Protein AF-A0A081KAJ0-F1 (afdb_monomer_lite)

Organism: NCBI:txid305900

pLDDT: mean 75.21, std 16.95, range [44.25, 97.5]

Secondary structure (DSSP, 8-state):
--HHHHHHHHHHHHHHHHHHHHHHHHHHHHHHHHHHHHHHHH------TT-----------PPPPHHHHHHHHHHHHHHHHHHHHHHHHHHTT-

Radius of gyration: 27.89 Å; chains: 1; bounding box: 62×18×81 Å

Structure (mmCIF, N/CA/C/O backbone):
data_AF-A0A081KAJ0-F1
#
_entry.id   AF-A0A081KAJ0-F1
#
loop_
_atom_site.group_PDB
_atom_site.id
_atom_site.type_symbol
_atom_site.label_atom_id
_atom_site.label_alt_id
_atom_site.label_comp_id
_atom_site.label_asym_id
_atom_site.label_entity_id
_atom_site.label_seq_id
_atom_site.pdbx_PDB_ins_code
_atom_site.Cartn_x
_atom_site.Cartn_y
_atom_site.Cartn_z
_atom_site.occupancy
_atom_site.B_iso_or_equiv
_atom_site.auth_seq_id
_atom_site.auth_comp_id
_atom_site.auth_asym_id
_atom_site.auth_atom_id
_atom_site.pdbx_PDB_model_num
ATOM 1 N N . MET A 1 1 ? 20.661 -2.026 -34.894 1.00 56.34 1 MET A N 1
ATOM 2 C CA . MET A 1 1 ? 19.586 -2.055 -33.883 1.00 56.34 1 MET A CA 1
ATOM 3 C C . MET A 1 1 ? 18.378 -1.410 -34.517 1.00 56.34 1 MET A C 1
ATOM 5 O O . MET A 1 1 ? 18.482 -0.270 -34.962 1.00 56.34 1 MET A O 1
ATOM 9 N N . THR A 1 2 ? 17.309 -2.172 -34.712 1.00 80.31 2 THR A N 1
ATOM 10 C CA . THR A 1 2 ? 16.085 -1.636 -35.314 1.00 80.31 2 THR A CA 1
ATOM 11 C C . THR A 1 2 ? 15.346 -0.804 -34.257 1.00 80.31 2 THR A C 1
ATOM 13 O O . THR A 1 2 ? 15.485 -1.083 -33.068 1.00 80.31 2 THR A O 1
ATOM 16 N N . PRO A 1 3 ? 14.589 0.244 -34.624 1.00 75.38 3 PRO A N 1
ATOM 17 C CA . PRO A 1 3 ? 13.877 1.086 -33.651 1.00 75.38 3 PRO A CA 1
ATOM 18 C C . PRO A 1 3 ? 12.921 0.285 -32.748 1.00 75.38 3 PRO A C 1
ATOM 20 O O . PRO A 1 3 ? 12.676 0.662 -31.604 1.00 75.38 3 PRO A O 1
ATOM 23 N N . SER A 1 4 ? 12.431 -0.850 -33.244 1.00 79.94 4 SER A N 1
ATOM 24 C CA . SER A 1 4 ? 11.629 -1.822 -32.504 1.00 79.94 4 SER A CA 1
ATOM 25 C C . SER A 1 4 ? 12.372 -2.422 -31.302 1.00 79.94 4 SER A C 1
ATOM 27 O O . SER A 1 4 ? 11.760 -2.616 -30.253 1.00 79.94 4 SER A O 1
ATOM 29 N N . ASP A 1 5 ? 13.685 -2.647 -31.419 1.00 83.50 5 ASP A N 1
ATOM 30 C CA . ASP A 1 5 ? 14.512 -3.221 -30.349 1.00 83.50 5 ASP A CA 1
ATOM 31 C C . ASP A 1 5 ? 14.640 -2.249 -29.164 1.00 83.50 5 ASP A C 1
ATOM 33 O O . ASP A 1 5 ? 14.501 -2.657 -28.014 1.00 83.50 5 ASP A O 1
ATOM 37 N N . LEU A 1 6 ? 14.805 -0.947 -29.435 1.00 88.69 6 LEU A N 1
ATOM 38 C CA . LEU A 1 6 ? 14.927 0.087 -28.396 1.00 88.69 6 LEU A CA 1
ATOM 39 C C . LEU A 1 6 ? 13.616 0.321 -27.638 1.00 88.69 6 LEU A C 1
ATOM 41 O O . LEU A 1 6 ? 13.631 0.511 -26.422 1.00 88.69 6 LEU A O 1
ATOM 45 N N . ILE A 1 7 ? 12.475 0.292 -28.338 1.00 89.50 7 ILE A N 1
ATOM 46 C CA . ILE A 1 7 ? 11.157 0.348 -27.689 1.00 89.50 7 ILE A CA 1
ATOM 47 C C . ILE A 1 7 ? 10.959 -0.882 -26.790 1.00 89.50 7 ILE A C 1
ATOM 49 O O . ILE A 1 7 ? 10.469 -0.750 -25.668 1.00 89.50 7 ILE A O 1
ATOM 53 N N . SER A 1 8 ? 11.365 -2.067 -27.255 1.00 86.25 8 SER A N 1
ATOM 54 C CA . SER A 1 8 ? 11.254 -3.312 -26.491 1.00 86.25 8 SER A CA 1
ATOM 55 C C . SER A 1 8 ? 12.127 -3.289 -25.229 1.00 86.25 8 SER A C 1
ATOM 57 O O . SER A 1 8 ? 11.645 -3.604 -24.135 1.00 86.25 8 SER A O 1
ATOM 59 N N . GLU A 1 9 ? 13.378 -2.840 -25.343 1.00 85.56 9 GLU A N 1
ATOM 60 C CA . GLU A 1 9 ? 14.288 -2.669 -24.203 1.00 85.56 9 GLU A CA 1
ATOM 61 C C . GLU A 1 9 ? 13.777 -1.629 -23.203 1.00 85.56 9 GLU A C 1
ATOM 63 O O . GLU A 1 9 ? 13.705 -1.911 -22.004 1.00 85.56 9 GLU A O 1
ATOM 68 N N . GLY A 1 10 ? 13.353 -0.456 -23.684 1.00 88.38 10 GLY A N 1
ATOM 69 C CA . GLY A 1 10 ? 12.799 0.598 -22.835 1.00 88.38 10 GLY A CA 1
ATOM 70 C C . GLY A 1 10 ? 11.533 0.154 -22.100 1.00 88.38 10 GLY A C 1
ATOM 71 O O . GLY A 1 10 ? 11.383 0.434 -20.910 1.00 88.38 10 GLY A O 1
ATOM 72 N N . SER A 1 11 ? 10.653 -0.601 -22.766 1.00 89.38 11 SER A N 1
ATOM 73 C CA . SER A 1 11 ? 9.437 -1.140 -22.145 1.00 89.38 11 SER A CA 1
ATOM 74 C C . SER A 1 11 ? 9.745 -2.141 -21.029 1.00 89.38 11 SER A C 1
ATOM 76 O O . SER A 1 11 ? 9.140 -2.073 -19.958 1.00 89.38 11 SER A O 1
ATOM 78 N N . SER A 1 12 ? 10.741 -3.007 -21.238 1.00 88.31 12 SER A N 1
ATOM 79 C CA . SER A 1 12 ? 11.198 -3.962 -20.228 1.00 88.31 12 SER A CA 1
ATOM 80 C C . SER A 1 12 ? 11.780 -3.222 -19.025 1.00 88.31 12 SER A C 1
ATOM 82 O O . SER A 1 12 ? 11.388 -3.490 -17.891 1.00 88.31 12 SER A O 1
ATOM 84 N N . LEU A 1 13 ? 12.640 -2.226 -19.261 1.00 91.88 13 LEU A N 1
ATOM 85 C CA . LEU A 1 13 ? 13.227 -1.402 -18.201 1.00 91.88 13 LEU A CA 1
ATOM 86 C C . LEU A 1 13 ? 12.159 -0.671 -17.375 1.00 91.88 13 LEU A C 1
ATOM 88 O O . LEU A 1 13 ? 12.236 -0.643 -16.146 1.00 91.88 13 LEU A O 1
ATOM 92 N N . MET A 1 14 ? 11.148 -0.104 -18.039 1.00 92.06 14 MET A N 1
ATOM 93 C CA . MET A 1 14 ? 10.075 0.633 -17.376 1.00 92.06 14 MET A CA 1
ATOM 94 C C . MET A 1 14 ? 9.171 -0.297 -16.559 1.00 92.06 14 MET A C 1
ATOM 96 O O . MET A 1 14 ? 8.824 0.033 -15.424 1.00 92.06 14 MET A O 1
ATOM 100 N N . LEU A 1 15 ? 8.846 -1.480 -17.092 1.00 93.50 15 LEU A N 1
ATOM 101 C CA . LEU A 1 15 ? 8.061 -2.493 -16.387 1.00 93.50 15 LEU A CA 1
ATOM 102 C C . LEU A 1 15 ? 8.801 -3.022 -15.153 1.00 93.50 15 LEU A C 1
ATOM 104 O O . LEU A 1 15 ? 8.203 -3.128 -14.083 1.00 93.50 15 LEU A O 1
ATOM 108 N N . PHE A 1 16 ? 10.103 -3.296 -15.268 1.00 92.88 16 PHE A N 1
ATOM 109 C CA . PHE A 1 16 ? 10.920 -3.718 -14.130 1.00 92.88 16 PHE A CA 1
ATOM 110 C C . PHE A 1 16 ? 11.059 -2.610 -13.081 1.00 92.88 16 PHE A C 1
ATOM 112 O O . PHE A 1 16 ? 10.860 -2.874 -11.895 1.00 92.88 16 PHE A O 1
ATOM 119 N N . GLY A 1 17 ? 11.343 -1.371 -13.492 1.00 91.31 17 GLY A N 1
ATOM 120 C CA . GLY A 1 17 ? 11.485 -0.241 -12.572 1.00 91.31 17 GLY A CA 1
ATOM 121 C C . GLY A 1 17 ? 10.184 0.082 -11.834 1.00 91.31 17 GLY A C 1
ATOM 122 O O . GLY A 1 17 ? 10.164 0.164 -10.606 1.00 91.31 17 GLY A O 1
ATOM 123 N N . MET A 1 18 ? 9.074 0.197 -12.566 1.00 94.12 18 MET A N 1
ATOM 124 C CA . MET A 1 18 ? 7.759 0.485 -11.988 1.00 94.12 18 MET A CA 1
ATOM 125 C C . MET A 1 18 ? 7.230 -0.693 -11.158 1.00 94.12 18 MET A C 1
ATOM 127 O O . MET A 1 18 ? 6.677 -0.488 -10.076 1.00 94.12 18 MET A O 1
ATOM 131 N N . GLY A 1 19 ? 7.448 -1.927 -11.620 1.00 94.50 19 GLY A N 1
ATOM 132 C CA . GLY A 1 19 ? 7.043 -3.146 -10.922 1.00 94.50 19 GLY A CA 1
ATOM 133 C C . GLY A 1 19 ? 7.806 -3.367 -9.619 1.00 94.50 19 GLY A C 1
ATOM 134 O O . GLY A 1 19 ? 7.194 -3.693 -8.602 1.00 94.50 19 GLY A O 1
ATOM 135 N N . PHE A 1 20 ? 9.121 -3.129 -9.605 1.00 95.31 20 PHE A N 1
ATOM 136 C CA . PHE A 1 20 ? 9.924 -3.257 -8.390 1.00 95.31 20 PHE A CA 1
ATOM 137 C C . PHE A 1 20 ? 9.516 -2.231 -7.331 1.00 95.31 20 PHE A C 1
ATOM 139 O O . PHE A 1 20 ? 9.339 -2.592 -6.170 1.00 95.31 20 PHE A O 1
ATOM 146 N N . VAL A 1 21 ? 9.286 -0.974 -7.728 1.00 94.88 21 VAL A N 1
ATOM 147 C CA . VAL A 1 21 ? 8.789 0.061 -6.808 1.00 94.88 21 VAL A CA 1
ATOM 148 C C . VAL A 1 21 ? 7.408 -0.313 -6.266 1.00 94.88 21 VAL A C 1
ATOM 150 O O . VAL A 1 21 ? 7.190 -0.234 -5.058 1.00 94.88 21 VAL A O 1
ATOM 153 N N . PHE A 1 22 ? 6.490 -0.778 -7.118 1.00 96.19 22 PHE A N 1
ATOM 154 C CA . PHE A 1 22 ? 5.166 -1.229 -6.683 1.00 96.19 22 PHE A CA 1
ATOM 155 C C . PHE A 1 22 ? 5.246 -2.385 -5.678 1.00 96.19 22 PHE A C 1
ATOM 157 O O . PHE A 1 22 ? 4.581 -2.360 -4.638 1.00 96.19 22 PHE A O 1
ATOM 164 N N . LEU A 1 23 ? 6.085 -3.382 -5.960 1.00 96.75 23 LEU A N 1
ATOM 165 C CA . LEU A 1 23 ? 6.287 -4.529 -5.081 1.00 96.75 23 LEU A CA 1
ATOM 166 C C . LEU A 1 23 ? 6.913 -4.102 -3.749 1.00 96.75 23 LEU A C 1
ATOM 168 O O . LEU A 1 23 ? 6.460 -4.532 -2.690 1.00 96.75 23 LEU A O 1
ATOM 172 N N . PHE A 1 24 ? 7.899 -3.207 -3.793 1.00 97.38 24 PHE A N 1
ATOM 173 C CA . PHE A 1 24 ? 8.559 -2.660 -2.613 1.00 97.38 24 PHE A CA 1
ATOM 174 C C . PHE A 1 24 ? 7.593 -1.871 -1.724 1.00 97.38 24 PHE A C 1
ATOM 176 O O . PHE A 1 24 ? 7.538 -2.104 -0.517 1.00 97.38 24 PHE A O 1
ATOM 183 N N . LEU A 1 25 ? 6.779 -0.987 -2.309 1.00 96.62 25 LEU A N 1
ATOM 184 C CA . LEU A 1 25 ? 5.757 -0.244 -1.571 1.00 96.62 25 LEU A CA 1
ATOM 185 C C . LEU A 1 25 ? 4.693 -1.175 -0.990 1.00 96.62 25 LEU A C 1
ATOM 187 O O . LEU A 1 25 ? 4.316 -1.020 0.168 1.00 96.62 25 LEU A O 1
ATOM 191 N N . THR A 1 26 ? 4.243 -2.168 -1.756 1.00 97.00 26 THR A N 1
ATOM 192 C CA . THR A 1 26 ? 3.280 -3.170 -1.276 1.00 97.00 26 THR A CA 1
ATOM 193 C C . THR A 1 26 ? 3.843 -3.937 -0.081 1.00 97.00 26 THR A C 1
ATOM 195 O O . THR A 1 26 ? 3.153 -4.104 0.924 1.00 97.00 26 THR A O 1
ATOM 198 N N . LEU A 1 27 ? 5.113 -4.348 -0.146 1.00 97.50 27 LEU A N 1
ATOM 199 C CA . LEU A 1 27 ? 5.801 -5.028 0.949 1.00 97.50 27 LEU A CA 1
ATOM 200 C C . LEU A 1 27 ? 5.939 -4.115 2.175 1.00 97.50 27 LEU A C 1
ATOM 202 O O . LEU A 1 27 ? 5.607 -4.537 3.282 1.00 97.50 27 LEU A O 1
ATOM 206 N N . LEU A 1 28 ? 6.348 -2.856 1.994 1.00 96.38 28 LEU A N 1
ATOM 207 C CA . LEU A 1 28 ? 6.407 -1.858 3.069 1.00 96.38 28 LEU A CA 1
ATOM 208 C C . LEU A 1 28 ? 5.048 -1.658 3.745 1.00 96.38 28 LEU A C 1
ATOM 210 O O . LEU A 1 28 ? 4.957 -1.647 4.975 1.00 96.38 28 LEU A O 1
ATOM 214 N N . VAL A 1 29 ? 3.983 -1.526 2.956 1.00 94.62 29 VAL A N 1
ATOM 215 C CA . VAL A 1 29 ? 2.614 -1.390 3.465 1.00 94.62 29 VAL A CA 1
ATOM 216 C C . VAL A 1 29 ? 2.198 -2.645 4.225 1.00 94.62 29 VAL A C 1
ATOM 218 O O . VAL A 1 29 ? 1.606 -2.526 5.295 1.00 94.62 29 VAL A O 1
ATOM 221 N N . LEU A 1 30 ? 2.539 -3.836 3.730 1.00 95.62 30 LEU A N 1
ATOM 222 C CA . LEU A 1 30 ? 2.212 -5.101 4.381 1.00 95.62 30 LEU A CA 1
ATOM 223 C C . LEU A 1 30 ? 2.929 -5.247 5.728 1.00 95.62 30 LEU A C 1
ATOM 225 O O . LEU A 1 30 ? 2.284 -5.571 6.722 1.00 95.62 30 LEU A O 1
ATOM 229 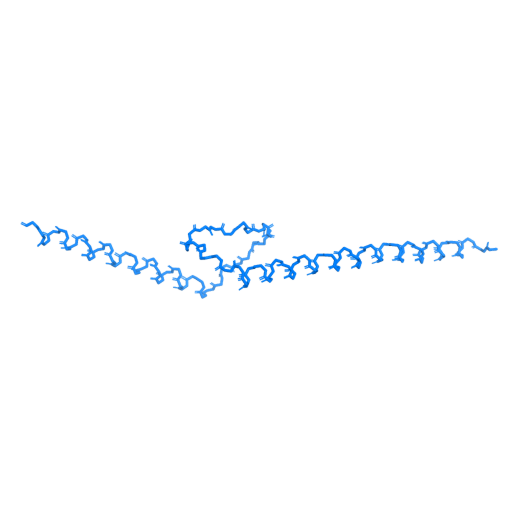N N . VAL A 1 31 ? 4.224 -4.929 5.794 1.00 95.94 31 VAL A N 1
ATOM 230 C CA . VAL A 1 31 ? 5.000 -4.918 7.047 1.00 95.94 31 VAL A CA 1
ATOM 231 C C . VAL A 1 31 ? 4.429 -3.901 8.034 1.00 95.94 31 VAL A C 1
ATOM 233 O O . VAL A 1 31 ? 4.216 -4.222 9.202 1.00 95.94 31 VAL A O 1
ATOM 236 N N . THR A 1 32 ? 4.120 -2.691 7.570 1.00 92.62 32 THR A N 1
ATOM 237 C CA . THR A 1 32 ? 3.552 -1.633 8.421 1.00 92.62 32 THR A CA 1
ATOM 238 C C . THR A 1 32 ? 2.141 -1.996 8.897 1.00 92.62 32 THR A C 1
ATOM 240 O O . THR A 1 32 ? 1.778 -1.735 10.042 1.00 92.62 32 THR A O 1
ATOM 243 N N . SER A 1 33 ? 1.339 -2.649 8.054 1.00 88.94 33 SER A N 1
ATOM 244 C CA . SER A 1 33 ? 0.018 -3.169 8.419 1.00 88.94 33 SER A CA 1
ATOM 245 C C . SER A 1 33 ? 0.124 -4.315 9.423 1.00 88.94 33 SER A C 1
ATOM 247 O O . SER A 1 33 ? -0.668 -4.380 10.363 1.00 88.94 33 SER A O 1
ATOM 249 N N . LEU A 1 34 ? 1.130 -5.178 9.277 1.00 91.06 34 LEU A N 1
ATOM 250 C CA . LEU A 1 34 ? 1.400 -6.246 10.227 1.00 91.06 34 LEU A CA 1
ATOM 251 C C . LEU A 1 34 ? 1.816 -5.672 11.582 1.00 91.06 34 LEU A C 1
ATOM 253 O O . LEU A 1 34 ? 1.249 -6.073 12.592 1.00 91.06 34 LEU A O 1
ATOM 257 N N . MET A 1 35 ? 2.701 -4.670 11.597 1.00 84.00 35 MET A N 1
ATOM 258 C CA . MET A 1 35 ? 3.004 -3.889 12.799 1.00 84.00 35 MET A CA 1
ATOM 259 C C . MET A 1 35 ? 1.731 -3.296 13.404 1.00 84.00 35 MET A C 1
ATOM 261 O O . MET A 1 35 ? 1.494 -3.473 14.591 1.00 84.00 35 MET A O 1
ATOM 265 N N . SER A 1 36 ? 0.854 -2.689 12.600 1.00 83.50 36 SER A N 1
ATOM 266 C CA . SER A 1 36 ? -0.421 -2.147 13.085 1.00 83.50 36 SER A CA 1
ATOM 267 C C . SER A 1 36 ? -1.325 -3.216 13.713 1.00 83.50 36 SER A C 1
ATOM 269 O O . SER A 1 36 ? -1.911 -2.957 14.759 1.00 83.50 36 SER A O 1
ATOM 271 N N . LYS A 1 37 ? -1.433 -4.415 13.119 1.00 81.19 37 LYS A N 1
ATOM 272 C CA . LYS A 1 37 ? -2.223 -5.530 13.678 1.00 81.19 37 LYS A CA 1
ATOM 273 C C . LYS A 1 37 ? -1.588 -6.122 14.931 1.00 81.19 37 LYS A C 1
ATOM 275 O O . LYS A 1 37 ? -2.309 -6.543 15.825 1.00 81.19 37 LYS A O 1
ATOM 280 N N . ILE A 1 38 ? -0.261 -6.206 14.979 1.00 85.25 38 ILE A N 1
ATOM 281 C CA . ILE A 1 38 ? 0.478 -6.681 16.151 1.00 85.25 38 ILE A CA 1
ATOM 282 C C . ILE A 1 38 ? 0.265 -5.689 17.294 1.00 85.25 38 ILE A C 1
ATOM 284 O O . ILE A 1 38 ? -0.111 -6.097 18.384 1.00 85.25 38 ILE A O 1
ATOM 288 N N . ILE A 1 39 ? 0.413 -4.391 17.046 1.00 81.81 39 ILE A N 1
ATOM 289 C CA . ILE A 1 39 ? 0.183 -3.361 18.061 1.00 81.81 39 ILE A CA 1
ATOM 290 C C . ILE A 1 39 ? -1.265 -3.428 18.572 1.00 81.81 39 ILE A C 1
ATOM 292 O O . ILE A 1 39 ? -1.456 -3.559 19.770 1.00 81.81 39 ILE A O 1
ATOM 296 N N . ASP A 1 40 ? -2.272 -3.475 17.697 1.00 76.12 40 ASP A N 1
ATOM 297 C CA . ASP A 1 40 ? -3.686 -3.593 18.103 1.00 76.12 40 ASP A CA 1
ATOM 298 C C . ASP A 1 40 ? -4.001 -4.894 18.876 1.00 76.12 40 ASP A C 1
ATOM 300 O O . ASP A 1 40 ? -4.815 -4.916 19.794 1.00 76.12 40 ASP A O 1
ATOM 304 N N . ARG A 1 41 ? -3.328 -6.002 18.542 1.00 72.94 41 ARG A N 1
ATOM 305 C CA . ARG A 1 41 ? -3.522 -7.309 19.193 1.00 72.94 41 ARG A CA 1
ATOM 306 C C . ARG A 1 41 ? -2.809 -7.415 20.545 1.00 72.94 41 ARG A C 1
ATOM 308 O O . ARG A 1 41 ? -3.359 -8.026 21.457 1.00 72.94 41 ARG A O 1
ATOM 315 N N . TYR A 1 42 ? -1.576 -6.917 20.647 1.00 71.69 42 TYR A N 1
ATOM 316 C CA . TYR A 1 42 ? -0.698 -7.115 21.809 1.00 71.69 42 TYR A CA 1
ATOM 317 C C . TYR A 1 42 ? -0.698 -5.921 22.766 1.00 71.69 42 TYR A C 1
ATOM 319 O O . TYR A 1 42 ? -0.611 -6.121 23.974 1.00 71.69 42 TYR A O 1
ATOM 327 N N . PHE A 1 43 ? -0.846 -4.703 22.247 1.00 63.47 43 PHE A N 1
ATOM 328 C CA . PHE A 1 43 ? -1.084 -3.486 23.021 1.00 63.47 43 PHE A CA 1
ATOM 329 C C . PHE A 1 43 ? -2.574 -3.145 22.986 1.00 63.47 43 PHE A C 1
ATOM 331 O O . PHE A 1 43 ? -2.952 -2.019 22.667 1.00 63.47 43 PHE A O 1
ATOM 338 N N . GLN A 1 44 ? -3.429 -4.111 23.356 1.00 57.53 44 GLN A N 1
ATOM 339 C CA . GLN A 1 44 ? -4.767 -3.788 23.856 1.00 57.53 44 GLN A CA 1
ATOM 340 C C . GLN A 1 44 ? -4.614 -3.061 25.189 1.00 57.53 44 GLN A C 1
ATOM 342 O O . GLN A 1 44 ? -4.896 -3.588 26.265 1.00 57.53 44 GLN A O 1
ATOM 347 N N . GLU A 1 45 ? -4.130 -1.827 25.108 1.00 56.81 45 GLU A N 1
ATOM 348 C CA . GLU A 1 45 ? -4.497 -0.817 26.067 1.00 56.81 45 GLU A CA 1
ATOM 349 C C . GLU A 1 45 ? -6.027 -0.816 26.041 1.00 56.81 45 GLU A C 1
ATOM 351 O O . GLU A 1 45 ? -6.603 -0.753 24.949 1.00 56.81 45 GLU A O 1
ATOM 356 N N . PRO A 1 46 ? -6.705 -1.017 27.181 1.00 55.00 46 PRO A N 1
ATOM 357 C CA . PRO A 1 46 ? -8.150 -0.943 27.244 1.00 55.00 46 PRO A CA 1
ATOM 358 C C . PRO A 1 46 ? -8.528 0.494 26.902 1.00 55.00 46 PRO A C 1
ATOM 360 O O . PRO A 1 46 ? -8.673 1.341 27.780 1.00 55.00 46 PRO A O 1
ATOM 363 N N . VAL A 1 47 ? -8.636 0.787 25.606 1.00 56.00 47 VAL A N 1
ATOM 364 C CA . VAL A 1 47 ? -9.232 2.013 25.116 1.00 56.00 47 VAL A CA 1
ATOM 365 C C . VAL A 1 47 ? -10.661 1.903 25.620 1.00 56.00 47 VAL A C 1
ATOM 367 O O . VAL A 1 47 ? -11.359 0.963 25.222 1.00 56.00 47 VAL A O 1
ATOM 370 N N . PRO A 1 48 ? -11.087 2.750 26.571 1.00 47.97 48 PRO A N 1
ATOM 371 C CA . PRO A 1 48 ? -12.440 2.678 27.081 1.00 47.97 48 PRO A CA 1
ATOM 372 C C . PRO A 1 48 ? -13.366 2.727 25.873 1.00 47.97 48 PRO A C 1
ATOM 374 O O . PRO A 1 48 ? -13.222 3.610 25.024 1.00 47.97 48 PRO A O 1
ATOM 377 N N . SER A 1 49 ? -14.248 1.732 25.769 1.00 47.28 49 SER A N 1
ATOM 378 C CA . SER A 1 49 ? -15.269 1.613 24.735 1.00 47.28 49 SER A CA 1
ATOM 379 C C . SER A 1 49 ? -15.935 2.976 24.524 1.00 47.28 49 SER A C 1
ATOM 381 O O . SER A 1 49 ? -16.768 3.388 25.328 1.00 47.28 49 SER A O 1
ATOM 383 N N . GLY A 1 50 ? -15.506 3.729 23.506 1.00 50.62 50 GLY A N 1
ATOM 384 C CA . GLY A 1 50 ? -15.902 5.135 23.383 1.00 50.62 50 GLY A CA 1
ATOM 385 C C . GLY A 1 50 ? -15.047 6.027 22.484 1.00 50.62 50 GLY A C 1
ATOM 386 O O . GLY A 1 50 ? -15.540 7.072 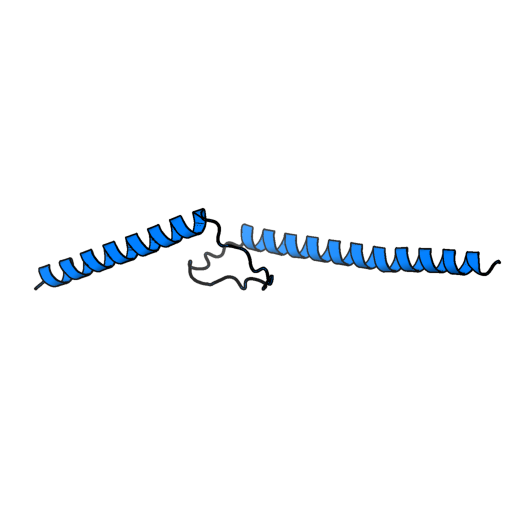22.070 1.00 50.62 50 GLY A O 1
ATOM 387 N N . ALA A 1 51 ? -13.818 5.653 22.124 1.00 44.84 51 ALA A N 1
ATOM 388 C CA . ALA A 1 51 ? -13.073 6.396 21.106 1.00 44.84 51 ALA A CA 1
ATOM 389 C C . ALA A 1 51 ? -13.335 5.778 19.719 1.00 44.84 51 ALA A C 1
ATOM 391 O O . ALA A 1 51 ? -12.939 4.631 19.496 1.00 44.84 51 ALA A O 1
ATOM 392 N N . PRO A 1 52 ? -13.999 6.480 18.778 1.00 47.88 52 PRO A N 1
ATOM 393 C CA . PRO A 1 52 ? -14.094 5.989 17.414 1.00 47.88 52 PRO A CA 1
ATOM 394 C C . PRO A 1 52 ? -12.672 5.949 16.855 1.00 47.88 52 PRO A C 1
ATOM 396 O O . PRO A 1 52 ? -11.991 6.975 16.799 1.00 47.88 52 PRO A O 1
ATOM 399 N N . ALA A 1 53 ? -12.207 4.755 16.481 1.00 54.16 53 ALA A N 1
ATOM 400 C CA . ALA A 1 53 ? -10.964 4.605 15.738 1.00 54.16 53 ALA A CA 1
ATOM 401 C C . ALA A 1 53 ? -10.979 5.593 14.556 1.00 54.16 53 ALA A C 1
ATOM 403 O O . ALA A 1 53 ? -12.049 5.792 13.966 1.00 54.16 53 ALA A O 1
ATOM 404 N N . PRO A 1 54 ? -9.846 6.219 14.181 1.00 50.56 54 PRO A N 1
ATOM 405 C CA . PRO A 1 54 ? -9.785 7.008 12.963 1.00 50.56 54 PRO A CA 1
ATOM 406 C C . PRO A 1 54 ? -9.952 6.035 11.800 1.00 50.56 54 PRO A C 1
ATOM 408 O O . PRO A 1 54 ? -8.998 5.436 11.299 1.00 50.56 54 PRO A O 1
ATOM 411 N N . ASN A 1 55 ? -11.212 5.831 11.427 1.00 46.41 55 ASN A N 1
ATOM 412 C CA . ASN A 1 55 ? -11.622 5.073 10.275 1.00 46.41 55 ASN A CA 1
ATOM 413 C C . ASN A 1 55 ? -10.968 5.791 9.102 1.00 46.41 55 ASN A C 1
ATOM 415 O O . ASN A 1 55 ? -11.354 6.909 8.759 1.00 46.41 55 ASN A O 1
ATOM 419 N N . ARG A 1 56 ? -9.905 5.200 8.547 1.00 47.81 56 ARG A N 1
ATOM 420 C CA . ARG A 1 56 ? -9.349 5.673 7.284 1.00 47.81 56 ARG A CA 1
ATOM 421 C C . ARG A 1 56 ? -10.513 5.638 6.319 1.00 47.81 56 ARG A C 1
ATOM 423 O O . ARG A 1 56 ? -11.032 4.562 6.035 1.00 47.81 56 ARG A O 1
ATOM 430 N N . THR A 1 57 ? -10.950 6.820 5.914 1.00 45.22 57 THR A N 1
ATOM 431 C CA . THR A 1 57 ? -12.091 7.063 5.049 1.00 45.22 57 THR A CA 1
ATOM 43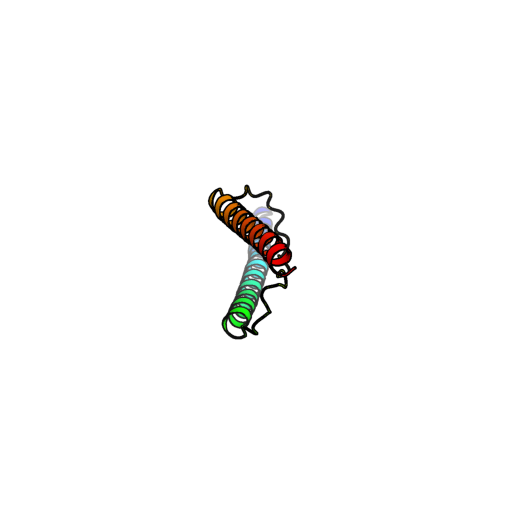2 C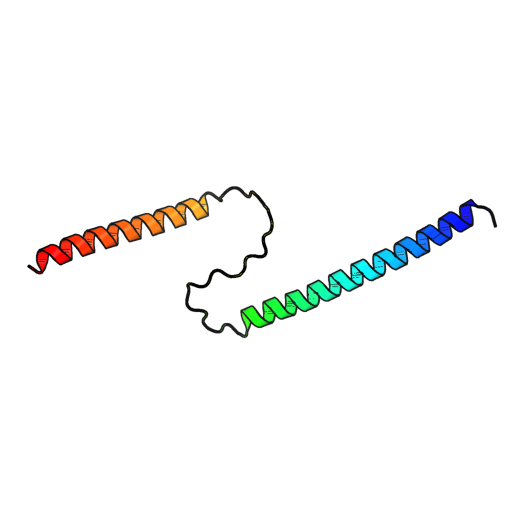 C . THR A 1 57 ? -11.880 6.321 3.735 1.00 45.22 57 THR A C 1
ATOM 434 O O . THR A 1 57 ? -11.365 6.866 2.764 1.00 45.22 57 THR A O 1
ATOM 437 N N . SER A 1 58 ? -12.252 5.044 3.698 1.00 44.25 58 SER A N 1
ATOM 438 C CA . SER A 1 58 ? -12.629 4.401 2.457 1.00 44.25 58 SER A CA 1
ATOM 439 C C . SER A 1 58 ? -13.995 4.976 2.146 1.00 44.25 58 SER A C 1
ATOM 441 O O . SER A 1 58 ? -14.981 4.689 2.825 1.00 44.25 58 SER A O 1
ATOM 443 N N . ILE A 1 59 ? -14.017 5.883 1.176 1.00 51.88 59 ILE A N 1
ATOM 444 C CA . ILE A 1 59 ? -15.234 6.336 0.523 1.00 51.88 59 ILE A CA 1
ATOM 445 C C . ILE A 1 59 ? -15.830 5.089 -0.131 1.00 51.88 59 ILE A C 1
ATOM 447 O O . ILE A 1 59 ? -15.522 4.764 -1.274 1.00 51.88 59 ILE A O 1
ATOM 451 N N . ASN A 1 60 ? -16.626 4.337 0.620 1.00 47.56 60 ASN A N 1
ATOM 452 C CA . ASN A 1 60 ? -17.479 3.318 0.0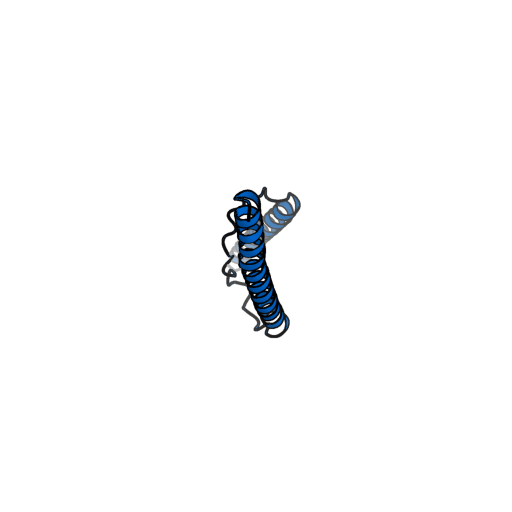55 1.00 47.56 60 ASN A CA 1
ATOM 453 C C . ASN A 1 60 ? -18.871 3.487 0.637 1.00 47.56 60 ASN A C 1
ATOM 455 O O . ASN A 1 60 ? -19.132 3.257 1.815 1.00 47.56 60 ASN A O 1
ATOM 459 N N . ASN A 1 61 ? -19.744 3.933 -0.249 1.00 51.78 61 ASN A N 1
ATOM 460 C CA . ASN A 1 61 ? -21.176 4.027 -0.104 1.00 51.78 61 ASN A CA 1
ATOM 461 C C . ASN A 1 61 ? -21.747 2.599 -0.005 1.00 51.78 61 ASN A C 1
ATOM 463 O O . ASN A 1 61 ? -22.333 2.096 -0.962 1.00 51.78 61 ASN A O 1
ATOM 467 N N . GLN A 1 62 ? -21.486 1.904 1.106 1.00 50.97 62 GLN A N 1
ATOM 468 C CA . GLN A 1 62 ? -21.845 0.498 1.266 1.00 50.97 62 GLN A CA 1
ATOM 469 C C . GLN A 1 62 ? -23.197 0.378 1.990 1.00 50.97 62 GLN A C 1
ATOM 471 O O . GLN A 1 62 ? -23.402 1.038 3.011 1.00 50.97 62 GLN A O 1
ATOM 476 N N . PRO A 1 63 ? -24.144 -0.417 1.460 1.00 50.88 63 PRO A N 1
ATOM 477 C CA . PRO A 1 63 ? -25.462 -0.572 2.056 1.00 50.88 63 PRO A CA 1
ATOM 478 C C . PRO A 1 63 ? -25.329 -1.247 3.422 1.00 50.88 63 PRO A C 1
ATOM 480 O O . PRO A 1 63 ? -24.694 -2.292 3.548 1.00 50.88 63 PRO A O 1
ATOM 483 N N . VAL A 1 64 ? -25.933 -0.634 4.439 1.00 56.91 64 VAL A N 1
ATOM 484 C CA . VAL A 1 64 ? -26.046 -1.197 5.787 1.00 56.91 64 VAL A CA 1
ATOM 485 C C . VAL A 1 64 ? -26.618 -2.614 5.702 1.00 56.91 64 VAL A C 1
ATOM 487 O O . VAL A 1 64 ? -27.740 -2.820 5.234 1.00 56.91 64 VAL A O 1
ATOM 490 N N . SER A 1 65 ? -25.829 -3.608 6.114 1.00 58.53 65 SER A N 1
ATOM 491 C CA . SER A 1 65 ? -26.277 -4.999 6.115 1.00 58.53 65 SER A CA 1
ATOM 492 C C . SER A 1 65 ? -27.450 -5.139 7.085 1.00 58.53 65 SER A C 1
ATOM 494 O O . SER A 1 65 ? -27.452 -4.562 8.172 1.00 58.53 65 SER A O 1
ATOM 496 N N . SER A 1 66 ? -28.480 -5.892 6.705 1.00 60.56 66 SER A N 1
ATOM 497 C CA . SER A 1 66 ? -29.719 -6.045 7.483 1.00 60.56 66 SER A CA 1
ATOM 498 C C . SER A 1 66 ? -29.500 -6.572 8.911 1.00 60.56 66 SER A C 1
ATOM 500 O O . SER A 1 66 ? -30.315 -6.291 9.786 1.00 60.56 66 SER A O 1
ATOM 502 N N . ASN A 1 67 ? -28.383 -7.263 9.170 1.00 61.50 67 ASN A N 1
ATOM 503 C CA . ASN A 1 67 ? -27.986 -7.686 10.517 1.00 61.50 67 ASN A CA 1
ATOM 504 C C . ASN A 1 67 ? -27.555 -6.520 11.420 1.00 61.50 67 ASN A C 1
ATOM 506 O O . ASN A 1 67 ? -27.980 -6.481 12.573 1.00 61.50 67 ASN A O 1
ATOM 510 N N . ASP A 1 68 ? -26.796 -5.547 10.904 1.00 70.31 68 ASP A N 1
ATOM 511 C CA . ASP A 1 68 ? -26.386 -4.371 11.686 1.00 70.31 68 ASP A CA 1
ATOM 512 C C . ASP A 1 68 ? -27.605 -3.525 12.053 1.00 70.31 68 ASP A C 1
ATOM 514 O O . ASP A 1 68 ? -27.713 -3.009 13.160 1.00 70.31 68 ASP A O 1
ATOM 518 N N . GLN A 1 69 ? -28.587 -3.437 11.150 1.00 72.50 69 GLN A N 1
ATOM 519 C CA . GLN A 1 69 ? -29.840 -2.741 11.437 1.00 72.50 69 GLN A CA 1
ATOM 520 C C . GLN A 1 69 ? -30.645 -3.430 12.547 1.00 72.50 69 GLN A C 1
ATOM 522 O O . GLN A 1 69 ? -31.225 -2.745 13.387 1.00 72.50 69 GLN A O 1
ATOM 527 N N . GLY A 1 70 ? -30.653 -4.766 12.594 1.00 79.69 70 GLY A N 1
ATOM 528 C CA . GLY A 1 70 ? -31.297 -5.520 13.671 1.00 79.69 70 GLY A CA 1
ATOM 529 C C . GLY A 1 70 ? -30.646 -5.273 15.034 1.00 79.69 70 GLY A C 1
ATOM 530 O O . GLY A 1 70 ? -31.349 -5.016 16.014 1.00 79.69 70 GLY A O 1
ATOM 531 N N . GLU A 1 71 ? -29.313 -5.284 15.090 1.00 80.75 71 GLU A N 1
ATOM 532 C CA . GLU A 1 71 ? -28.557 -5.005 16.316 1.00 80.75 71 GLU A CA 1
ATOM 533 C C . GLU A 1 71 ? -28.738 -3.553 16.782 1.00 80.75 71 GLU A C 1
ATOM 535 O O . GLU A 1 71 ? -29.022 -3.305 17.957 1.00 80.75 71 GLU A O 1
ATOM 540 N N . LEU A 1 72 ? -28.681 -2.594 15.853 1.00 83.12 72 LEU A N 1
ATOM 541 C CA . LEU A 1 72 ? -28.928 -1.180 16.138 1.00 83.12 72 LEU A CA 1
ATOM 542 C C . LEU A 1 72 ? -30.342 -0.957 16.689 1.00 83.12 72 LEU A C 1
ATOM 544 O O . LEU A 1 72 ? -30.512 -0.270 17.698 1.00 83.12 72 LEU A O 1
ATOM 548 N N . VAL A 1 73 ? -31.360 -1.572 16.081 1.00 85.44 73 VAL A N 1
ATOM 549 C CA . VAL A 1 73 ? -32.748 -1.472 16.558 1.00 85.44 73 VAL A CA 1
ATOM 550 C C . VAL A 1 73 ? -32.906 -2.118 17.937 1.00 85.44 73 VAL A C 1
ATOM 552 O O . VAL A 1 73 ? -33.568 -1.540 18.801 1.00 85.44 73 VAL A O 1
ATOM 555 N N . ALA A 1 74 ? -32.266 -3.263 18.192 1.00 85.25 74 ALA A N 1
ATOM 556 C CA . ALA A 1 74 ? -32.296 -3.917 19.500 1.00 85.25 74 ALA A CA 1
ATOM 557 C C . ALA A 1 74 ? -31.639 -3.055 20.592 1.00 85.25 74 ALA A C 1
ATOM 559 O O . ALA A 1 74 ? -32.220 -2.879 21.668 1.00 85.25 74 ALA A O 1
ATOM 560 N N . ALA A 1 75 ? -30.479 -2.457 20.306 1.00 86.81 75 ALA A N 1
ATOM 561 C CA . ALA A 1 75 ? -29.778 -1.567 21.228 1.00 86.81 75 ALA A CA 1
ATOM 562 C C . ALA A 1 75 ? -30.600 -0.303 21.544 1.00 86.81 75 ALA A C 1
ATOM 564 O O . ALA A 1 75 ? -30.758 0.063 22.713 1.00 86.81 75 ALA A O 1
ATOM 565 N N . ILE A 1 76 ? -31.195 0.325 20.522 1.00 86.38 76 ILE A N 1
ATOM 566 C CA . ILE A 1 76 ? -32.069 1.497 20.691 1.00 86.38 76 ILE A CA 1
ATOM 567 C C . ILE A 1 76 ? -33.314 1.123 21.508 1.00 86.38 76 ILE A C 1
ATOM 569 O O . ILE A 1 76 ? -33.690 1.842 22.438 1.00 86.38 76 ILE A O 1
ATOM 573 N N . SER A 1 77 ? -33.934 -0.023 21.220 1.00 86.06 77 SER A N 1
ATOM 574 C CA . SER A 1 77 ? -35.126 -0.478 21.939 1.00 86.06 77 SER A CA 1
ATOM 575 C C . SER A 1 77 ? -34.823 -0.792 23.410 1.00 86.06 77 SER A C 1
ATOM 577 O O . SER A 1 77 ? -35.598 -0.414 24.294 1.00 86.06 77 SER A O 1
ATOM 579 N N . ALA A 1 78 ? -33.674 -1.410 23.701 1.00 85.38 78 ALA A N 1
ATOM 580 C CA . ALA A 1 78 ? -33.212 -1.652 25.067 1.00 85.38 78 ALA A CA 1
ATOM 581 C C . ALA A 1 78 ? -32.958 -0.338 25.828 1.00 85.38 78 ALA A C 1
ATOM 583 O O . ALA A 1 78 ? -33.376 -0.196 26.983 1.00 85.38 78 ALA A O 1
ATOM 584 N N . ALA A 1 79 ? -32.348 0.654 25.173 1.00 87.12 79 ALA A N 1
ATOM 585 C CA . ALA A 1 79 ? -32.111 1.970 25.761 1.00 87.12 79 ALA A CA 1
ATOM 586 C C . ALA A 1 79 ? -33.425 2.696 26.110 1.00 87.12 79 ALA A C 1
ATOM 588 O O . ALA A 1 79 ? -33.562 3.240 27.211 1.00 87.12 79 ALA A O 1
ATOM 589 N N . ILE A 1 80 ? -34.427 2.651 25.223 1.00 87.69 80 ILE A N 1
ATOM 590 C CA . ILE A 1 80 ? -35.751 3.253 25.468 1.00 87.69 80 ILE A CA 1
ATOM 591 C C . ILE A 1 80 ? -36.466 2.548 26.628 1.00 87.69 80 ILE A C 1
ATOM 593 O O . ILE A 1 80 ? -37.013 3.216 27.512 1.00 87.69 80 ILE A O 1
ATOM 597 N N . GLN A 1 81 ? -36.442 1.213 26.662 1.00 84.81 81 GLN A N 1
ATOM 598 C CA . GLN A 1 81 ? -37.043 0.422 27.741 1.00 84.81 81 GLN A CA 1
ATOM 599 C C . GLN A 1 81 ? -36.431 0.800 29.099 1.00 84.81 81 GLN A C 1
ATOM 601 O O . GLN A 1 81 ? -37.160 1.067 30.057 1.00 84.81 81 GLN A O 1
ATOM 606 N N . MET A 1 82 ? -35.099 0.899 29.167 1.00 81.44 82 MET A N 1
ATOM 607 C CA . MET A 1 82 ? -34.378 1.286 30.380 1.00 81.44 82 MET A CA 1
ATOM 608 C C . MET A 1 82 ? -34.692 2.724 30.812 1.00 81.44 82 MET A C 1
ATOM 610 O O . MET A 1 82 ? -34.826 3.005 32.003 1.00 81.44 82 MET A O 1
ATOM 614 N N . HIS A 1 83 ? -34.845 3.650 29.867 1.00 85.19 83 HIS A N 1
ATOM 615 C CA . HIS A 1 83 ? -35.210 5.029 30.182 1.00 85.19 83 HIS A CA 1
ATOM 616 C C . HIS A 1 83 ? -36.630 5.126 30.766 1.00 85.19 83 HIS A C 1
ATOM 618 O O . HIS A 1 83 ? -36.860 5.844 31.741 1.00 85.19 83 HIS A O 1
ATOM 624 N N . ARG A 1 84 ? -37.584 4.356 30.226 1.00 76.94 84 ARG A N 1
ATOM 625 C CA . ARG A 1 84 ? -38.966 4.314 30.735 1.00 76.94 84 ARG A CA 1
ATOM 626 C C . ARG A 1 84 ? -39.048 3.711 32.135 1.00 76.94 84 ARG A C 1
ATOM 628 O O . ARG A 1 84 ? -39.743 4.265 32.985 1.00 76.94 84 ARG A O 1
ATOM 635 N N . THR A 1 85 ? -38.325 2.622 32.397 1.00 76.56 85 THR A N 1
ATOM 636 C CA . THR A 1 85 ? -38.289 2.007 33.734 1.00 76.56 85 THR A CA 1
ATOM 637 C C . THR A 1 85 ? -37.584 2.901 34.749 1.00 76.56 85 THR A C 1
ATOM 639 O O . THR A 1 85 ? -38.076 3.029 35.870 1.00 76.56 85 THR A O 1
ATOM 642 N N . LYS A 1 86 ? -36.511 3.603 34.357 1.00 76.81 86 LYS A N 1
ATOM 643 C CA . LYS A 1 86 ? -35.882 4.632 35.203 1.00 76.81 86 LYS A CA 1
ATOM 644 C C . LYS A 1 86 ? -36.834 5.786 35.523 1.00 76.81 86 LYS A C 1
ATOM 646 O O . LYS A 1 86 ? -36.884 6.208 36.675 1.00 76.81 86 LYS A O 1
ATOM 651 N N . LYS A 1 87 ? -37.622 6.268 34.553 1.00 73.31 87 LYS A N 1
ATOM 652 C CA . LYS A 1 87 ? -38.609 7.337 34.791 1.00 73.31 87 LYS A CA 1
ATOM 653 C C . LYS A 1 87 ? -39.718 6.888 35.754 1.00 73.31 87 LYS A C 1
ATOM 655 O O . LYS A 1 87 ? -40.045 7.621 36.679 1.00 73.31 87 LYS A O 1
ATOM 660 N N . ALA A 1 88 ? -40.223 5.663 35.603 1.00 65.44 88 ALA A N 1
ATOM 661 C CA . ALA A 1 88 ? -41.213 5.089 36.519 1.00 65.44 88 ALA A CA 1
ATOM 662 C C . ALA A 1 88 ? -40.649 4.830 37.934 1.00 65.44 88 ALA A C 1
ATOM 664 O O . ALA A 1 88 ? -41.367 4.948 38.923 1.00 65.44 88 ALA A O 1
ATOM 665 N N . GLN A 1 89 ? -39.358 4.502 38.056 1.00 63.75 89 GLN A N 1
ATOM 666 C CA . GLN A 1 89 ? -38.690 4.369 39.357 1.00 63.75 89 GLN A CA 1
ATOM 667 C C . GLN A 1 89 ? -38.422 5.717 40.039 1.00 63.75 89 GLN A C 1
ATOM 669 O O . GLN A 1 89 ? -38.421 5.771 41.267 1.00 63.75 89 GLN A O 1
ATOM 674 N N . ALA A 1 90 ? -38.212 6.792 39.272 1.00 62.66 90 ALA A N 1
ATOM 675 C CA . ALA A 1 90 ? -38.049 8.140 39.814 1.00 62.66 90 ALA A CA 1
ATOM 676 C C . ALA A 1 90 ? -39.352 8.679 40.433 1.00 62.66 90 ALA A C 1
ATOM 678 O O . ALA A 1 90 ? -39.299 9.375 41.440 1.00 62.66 90 ALA A O 1
ATOM 679 N N . GLU A 1 91 ? -40.507 8.300 39.883 1.00 63.47 91 GLU A N 1
AT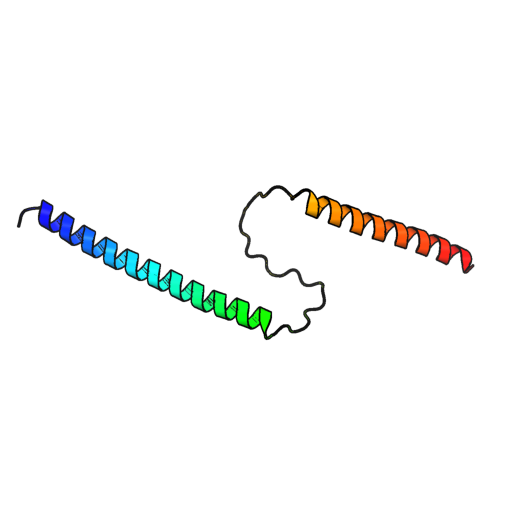OM 680 C CA . GLU A 1 91 ? -41.829 8.673 40.406 1.00 63.47 91 GLU A CA 1
ATOM 681 C C . GLU A 1 91 ? -42.199 7.887 41.675 1.00 63.47 91 GLU A C 1
ATOM 683 O O . GLU A 1 91 ? -42.819 8.424 42.580 1.00 63.47 91 GLU A O 1
ATOM 688 N N . LYS A 1 92 ? -41.737 6.636 41.803 1.00 58.06 92 LYS A N 1
ATOM 689 C CA . LYS A 1 92 ? -41.989 5.782 42.981 1.00 58.06 92 LYS A CA 1
ATOM 690 C C . LYS A 1 92 ? -41.089 6.077 44.193 1.00 58.06 92 LYS A C 1
ATOM 692 O O . LYS A 1 92 ? -41.174 5.369 45.195 1.00 58.06 92 LYS A O 1
ATOM 697 N N . ARG A 1 93 ? -40.168 7.039 44.066 1.00 60.41 93 ARG A N 1
ATOM 698 C CA . ARG A 1 93 ? -39.272 7.513 45.137 1.00 60.41 93 ARG A CA 1
ATOM 699 C C . ARG A 1 93 ? -39.700 8.861 45.739 1.00 60.41 93 ARG A C 1
ATOM 701 O O . ARG A 1 93 ? -38.987 9.351 46.612 1.00 60.41 93 ARG A O 1
ATOM 708 N N . GLN A 1 94 ? -40.818 9.430 45.282 1.00 53.03 94 GLN A N 1
ATOM 709 C CA . GLN A 1 94 ? -41.541 10.523 45.946 1.00 53.03 94 GLN A CA 1
ATOM 710 C C . GLN A 1 94 ? -42.708 9.953 46.751 1.00 53.03 94 GLN A C 1
ATOM 712 O O . GLN A 1 94 ? -43.015 10.554 47.801 1.00 53.03 94 GLN A O 1
#

Sequence (94 aa):
MTPSDLISEGSSLMLFGMGFVFLFLTLLVLVTSLMSKIIDRYFQEPVPSGAPAPNRTSINNQPVSSNDQGELVAAISAAIQMHRTKKAQAEKRQ

Foldseek 3Di:
DDPVVVVVVVVVVCCVVVVVVVVVVVVVVVVVVVVVVCCVVVVPPVPPPDDDDPPPDPPDPDDDDVVVVVVVVVVVVVVVVVVVVVVVVVVVVD

InterPro domains:
  IPR005899 Sodium ion-translocating decarboxylase [PF04277] (9-84)
  IPR005899 Sodium ion-translocating decarboxylase [TIGR01195] (6-87)
  IPR023424 Oxaloacetate decarboxylase, gamma chain [MF_00404] (1-94)